Protein AF-0000000074539974 (afdb_homodimer)

Foldseek 3Di:
DPDDDPLNLLLQLLVVCVVVVQKDALVVSVVRSPDDPVVSVVSVVVCCVVQQWDWDADPVRGIIIGGDPNVVVSNVVVVVVVVVVVVVVD/DPDDDPLNLLLQLLVVCVVVVQKDALPVSVVRSPDDPVVSVVSVVVCCVVQQWDWDADPVRGIIIGGDPNVVVSNVVVVVVVVVVVVVVD

Solvent-accessible surface area (backbone atoms only — not comparable to full-atom values): 10024 Å² total; per-residue (Å²): 129,80,77,80,48,73,67,53,52,51,46,50,47,53,47,52,28,52,75,48,76,40,44,37,45,63,67,64,50,48,65,73,58,74,51,54,71,69,58,42,50,52,50,52,53,48,34,40,74,60,46,31,31,41,79,45,68,49,97,88,63,50,56,29,39,22,62,33,73,56,30,49,51,47,50,54,49,51,52,52,50,53,53,53,42,45,74,60,74,93,130,80,77,79,47,74,68,53,52,50,46,51,48,53,47,52,28,52,73,46,77,40,45,36,44,62,66,64,51,47,65,72,58,75,50,54,72,69,58,42,50,52,50,51,53,48,34,39,73,59,46,30,32,41,82,44,68,49,95,88,65,50,56,30,37,24,65,34,72,57,29,49,52,48,51,54,50,52,53,51,51,53,52,54,44,44,72,60,74,93

Organism: Archaeoglobus fulgidus (strain ATCC 49558 / DSM 4304 / JCM 9628 / NBRC 100126 / VC-16) (NCBI:txid224325)

Sequence (180 aa):
MTRRDRLEIIYDILSIIRKHGNSILPTPLLRFSNLSTQNFNRYMDELVKKGLVREIQDESGRRYYSLTDKGFRFLEKYQKIREFIEEFGLMTRRDRLEIIYDILSIIRKHGNSILPTPLLRFSNLSTQNFNRYMDELVKKGLVREIQDESGRRYYSLTDKGFRFLEKYQKIREFIEEFGL

pLDDT: mean 94.81, std 9.34, range [38.12, 98.81]

InterPro domains:
  IPR036388 Winged helix-like DNA-binding domain superfamily [G3DSA:1.10.10.10] (1-89)
  IPR036390 Winged helix DNA-binding domain superfamily [SSF46785] (4-88)
  IPR038723 ArnR1-like, winged helix-turn-helix domain [PF14947] (3-84)

Structure (mmCIF, N/CA/C/O backbone):
data_AF-0000000074539974-model_v1
#
loop_
_entity.id
_entity.type
_entity.pdbx_description
1 polymer 'ArnR1-like winged helix-turn-helix domain-containing protein'
#
loop_
_atom_site.group_PDB
_atom_site.id
_atom_site.type_symbol
_atom_site.label_atom_id
_atom_site.label_alt_id
_atom_site.label_comp_id
_atom_site.label_asym_id
_atom_site.label_entity_id
_atom_site.label_seq_id
_atom_site.pdbx_PDB_ins_code
_atom_site.Cartn_x
_atom_site.Cartn_y
_atom_site.Cartn_z
_atom_site.occupancy
_atom_site.B_iso_or_equiv
_atom_site.auth_seq_id
_atom_site.auth_comp_id
_atom_site.auth_asym_id
_atom_site.auth_atom_id
_atom_site.pdbx_PDB_model_num
ATOM 1 N N . MET A 1 1 ? -12.094 0.454 -7.676 1 38.53 1 MET A N 1
ATOM 2 C CA . MET A 1 1 ? -11.914 1.567 -6.746 1 38.53 1 MET A CA 1
ATOM 3 C C . MET A 1 1 ? -11.133 1.127 -5.512 1 38.53 1 MET A C 1
ATOM 5 O O . MET A 1 1 ? -11.656 0.39 -4.672 1 38.53 1 MET A O 1
ATOM 9 N N . THR A 1 2 ? -9.906 0.907 -5.738 1 51.66 2 THR A N 1
ATOM 10 C CA . THR A 1 2 ? -9.125 0.276 -4.684 1 51.66 2 THR A CA 1
ATOM 11 C C . THR A 1 2 ? -9.188 1.098 -3.398 1 51.66 2 THR A C 1
ATOM 13 O O . THR A 1 2 ? -9.117 2.328 -3.439 1 51.66 2 THR A O 1
ATOM 16 N N . ARG A 1 3 ? -9.719 0.576 -2.387 1 60.28 3 ARG A N 1
ATOM 17 C CA . ARG A 1 3 ? -9.844 1.181 -1.065 1 60.28 3 ARG A CA 1
ATOM 18 C C . ARG A 1 3 ? -8.555 1.892 -0.663 1 60.28 3 ARG A C 1
ATOM 20 O O . ARG A 1 3 ? -7.465 1.351 -0.835 1 60.28 3 ARG A O 1
ATOM 27 N N . ARG A 1 4 ? -8.711 3.217 -0.278 1 66.62 4 ARG A N 1
ATOM 28 C CA . ARG A 1 4 ? -7.559 3.977 0.199 1 66.62 4 ARG A CA 1
ATOM 29 C C . ARG A 1 4 ? -7.02 3.398 1.504 1 66.62 4 ARG A C 1
ATOM 31 O O . ARG A 1 4 ? -7.723 3.381 2.516 1 66.62 4 ARG A O 1
ATOM 38 N N . ASP A 1 5 ? -5.816 2.969 1.362 1 87.31 5 ASP A N 1
ATOM 39 C CA . ASP A 1 5 ? -5.191 2.461 2.58 1 87.31 5 ASP A CA 1
ATOM 40 C C . ASP A 1 5 ? -4.562 3.596 3.389 1 87.31 5 ASP A C 1
ATOM 42 O O . ASP A 1 5 ? -4.621 4.758 2.984 1 87.31 5 ASP A O 1
ATOM 46 N N . ARG A 1 6 ? -4.277 3.398 4.586 1 92.25 6 ARG A N 1
ATOM 47 C CA . ARG A 1 6 ? -3.695 4.348 5.531 1 92.25 6 ARG A CA 1
ATOM 48 C C . ARG A 1 6 ? -2.562 5.137 4.891 1 92.25 6 ARG A C 1
ATOM 50 O O . ARG A 1 6 ? -2.482 6.359 5.047 1 92.25 6 ARG A O 1
ATOM 57 N N . LEU A 1 7 ? -1.729 4.516 4.051 1 94.75 7 LEU A N 1
ATOM 58 C CA . LEU A 1 7 ? -0.578 5.172 3.441 1 94.75 7 LEU A CA 1
ATOM 59 C C . LEU A 1 7 ? -1.021 6.172 2.377 1 94.75 7 LEU A C 1
ATOM 61 O O . LEU A 1 7 ? -0.394 7.219 2.201 1 94.75 7 LEU A O 1
ATOM 65 N N . GLU A 1 8 ? -2.094 5.855 1.67 1 95.06 8 GLU A N 1
ATOM 66 C CA . GLU A 1 8 ? -2.643 6.77 0.669 1 95.06 8 GLU A CA 1
ATOM 67 C C . GLU A 1 8 ? -3.217 8.023 1.321 1 95.06 8 GLU A C 1
ATOM 69 O O . GLU A 1 8 ? -3.043 9.133 0.81 1 95.06 8 GLU A O 1
ATOM 74 N N . ILE A 1 9 ? -3.846 7.812 2.408 1 96.75 9 ILE A N 1
ATOM 75 C CA . ILE A 1 9 ? -4.418 8.938 3.139 1 96.75 9 ILE A 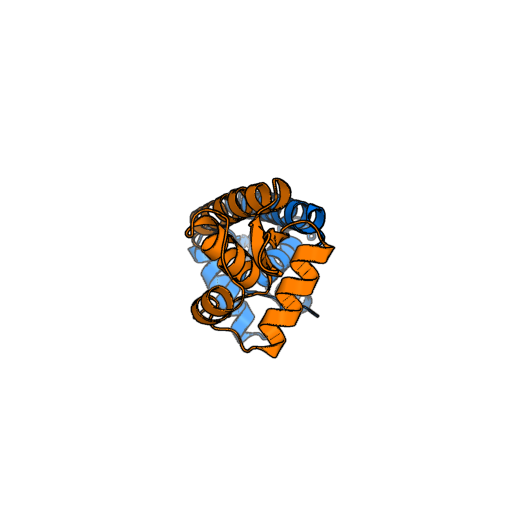CA 1
ATOM 76 C C . ILE A 1 9 ? -3.305 9.867 3.617 1 96.75 9 ILE A C 1
ATOM 78 O O . ILE A 1 9 ? -3.395 11.086 3.463 1 96.75 9 ILE A O 1
ATOM 82 N N . ILE A 1 10 ? -2.303 9.281 4.145 1 97.69 10 ILE A N 1
ATOM 83 C CA . ILE A 1 10 ? -1.157 10.039 4.629 1 97.69 10 ILE A CA 1
ATOM 84 C C . ILE A 1 10 ? -0.524 10.812 3.475 1 97.69 10 ILE A C 1
ATOM 86 O O . ILE A 1 10 ? -0.255 12.008 3.594 1 97.69 10 ILE A O 1
ATOM 90 N N . TYR A 1 11 ? -0.366 10.094 2.404 1 98 11 TYR A N 1
ATOM 91 C CA . TYR A 1 11 ? 0.194 10.734 1.222 1 98 11 TYR A CA 1
ATOM 92 C C . TYR A 1 11 ? -0.65 11.93 0.8 1 98 11 TYR A C 1
ATOM 94 O O . TYR A 1 11 ? -0.113 12.992 0.467 1 98 11 TYR A O 1
ATOM 102 N N . ASP A 1 12 ? -1.942 11.781 0.818 1 98.12 12 ASP A N 1
ATOM 103 C CA . ASP A 1 12 ? -2.854 12.852 0.411 1 98.12 12 ASP A CA 1
ATOM 104 C C . ASP A 1 12 ? -2.719 14.062 1.325 1 98.12 12 ASP A C 1
ATOM 106 O O . ASP A 1 12 ? -2.637 15.203 0.85 1 98.12 12 ASP A O 1
ATOM 110 N N . ILE A 1 13 ? -2.686 13.797 2.586 1 98.69 13 ILE A N 1
ATOM 111 C CA . ILE A 1 13 ? -2.562 14.883 3.557 1 98.69 13 ILE A CA 1
ATOM 112 C C . ILE A 1 13 ? -1.258 15.641 3.322 1 98.69 13 ILE A C 1
ATOM 114 O O . ILE A 1 13 ? -1.255 16.875 3.221 1 98.69 13 ILE A O 1
ATOM 118 N N . LEU A 1 14 ? -0.199 14.914 3.205 1 98.75 14 LEU A N 1
ATOM 119 C CA . LEU A 1 14 ? 1.11 15.539 3.031 1 98.75 14 LEU A CA 1
ATOM 120 C C . LEU A 1 14 ? 1.185 16.297 1.708 1 98.75 14 LEU A C 1
ATOM 122 O O . LEU A 1 14 ? 1.812 17.344 1.626 1 98.75 14 LEU A O 1
ATOM 126 N N . SER A 1 15 ? 0.578 15.734 0.741 1 98.81 15 SER A N 1
ATOM 127 C CA . SER A 1 15 ? 0.568 16.375 -0.57 1 98.81 15 SER A CA 1
ATOM 128 C C . SER A 1 15 ? -0.175 17.703 -0.528 1 98.81 15 SER A C 1
ATOM 130 O O . SER A 1 15 ? 0.223 18.672 -1.19 1 98.81 15 SER A O 1
ATOM 132 N N . ILE A 1 16 ? -1.275 17.719 0.156 1 98.81 16 ILE A N 1
ATOM 133 C CA . ILE A 1 16 ? -2.043 18.953 0.302 1 98.81 16 ILE A CA 1
ATOM 134 C C . ILE A 1 16 ? -1.177 20.031 0.963 1 98.81 16 ILE A C 1
ATOM 136 O O . ILE A 1 16 ? -1.128 21.172 0.5 1 98.81 16 ILE A O 1
ATOM 140 N N . ILE A 1 17 ? -0.454 19.672 2.018 1 98.81 17 ILE A N 1
ATOM 141 C CA . ILE A 1 17 ? 0.419 20.609 2.707 1 98.81 17 ILE A CA 1
ATOM 142 C C . ILE A 1 17 ? 1.465 21.156 1.734 1 98.81 17 ILE A C 1
ATOM 144 O O . ILE A 1 17 ? 1.646 22.375 1.62 1 98.81 17 ILE A O 1
ATOM 148 N N . ARG A 1 18 ? 2.088 20.234 1.065 1 98.69 18 ARG A N 1
ATOM 149 C CA . ARG A 1 18 ? 3.129 20.609 0.117 1 98.69 18 ARG A CA 1
ATOM 150 C C . ARG A 1 18 ? 2.584 21.578 -0.931 1 98.69 18 ARG A C 1
ATOM 152 O O . ARG A 1 18 ? 3.215 22.594 -1.231 1 98.69 18 ARG A O 1
ATOM 159 N N . LYS A 1 19 ? 1.426 21.297 -1.457 1 98.25 19 LYS A N 1
ATOM 160 C CA . LYS A 1 19 ? 0.846 22.047 -2.564 1 98.25 19 LYS A CA 1
ATOM 161 C C . LYS A 1 19 ? 0.424 23.438 -2.117 1 98.25 19 LYS A C 1
ATOM 163 O O . LYS A 1 19 ? 0.194 24.328 -2.949 1 98.25 19 LYS A O 1
ATOM 168 N N . HIS A 1 20 ? 0.25 23.594 -0.854 1 97.88 20 HIS A N 1
ATOM 169 C CA . HIS A 1 20 ? -0.172 24.891 -0.328 1 97.88 20 HIS A CA 1
ATOM 170 C C . HIS A 1 20 ? 0.994 25.625 0.321 1 97.88 20 HIS A C 1
ATOM 172 O O . HIS A 1 20 ? 0.854 26.188 1.416 1 97.88 20 HIS A O 1
ATOM 178 N N . GLY A 1 21 ? 2.166 25.547 -0.316 1 96.62 21 GLY A N 1
ATOM 179 C CA . GLY A 1 21 ? 3.336 26.312 0.103 1 96.62 21 GLY A CA 1
ATOM 180 C C . GLY A 1 21 ? 3.992 25.75 1.352 1 96.62 21 GLY A C 1
ATOM 181 O O . GLY A 1 21 ? 4.598 26.484 2.127 1 96.62 21 GLY A O 1
ATOM 182 N N . ASN A 1 22 ? 3.754 24.469 1.615 1 97.81 22 ASN A N 1
ATOM 183 C CA . ASN A 1 22 ? 4.297 23.766 2.771 1 97.81 22 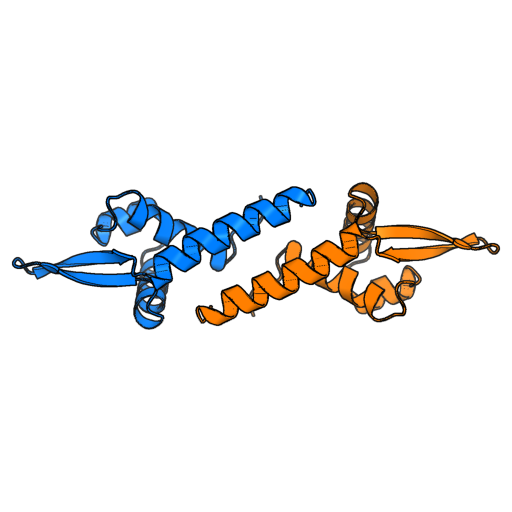ASN A CA 1
ATOM 184 C C . ASN A 1 22 ? 3.902 24.453 4.078 1 97.81 22 ASN A C 1
ATOM 186 O O . ASN A 1 22 ? 4.699 24.516 5.016 1 97.81 22 ASN A O 1
ATOM 190 N N . SER A 1 23 ? 2.812 25.016 4.102 1 97.31 23 SER A N 1
ATOM 191 C CA . SER A 1 23 ? 2.25 25.656 5.281 1 97.31 23 SER A CA 1
ATOM 192 C C . SER A 1 23 ? 0.75 25.891 5.125 1 97.31 23 SER A C 1
ATOM 194 O O . SER A 1 23 ? 0.321 26.672 4.273 1 97.31 23 SER A O 1
ATOM 196 N N . ILE A 1 24 ? -0.011 25.297 6.004 1 98.19 24 ILE A N 1
ATOM 197 C CA . ILE A 1 24 ? -1.457 25.375 5.824 1 98.19 24 ILE A CA 1
ATOM 198 C C . ILE A 1 24 ? -2.148 25.344 7.184 1 98.19 24 ILE A C 1
ATOM 200 O O . ILE A 1 24 ? -1.696 24.656 8.102 1 98.19 24 ILE A O 1
ATOM 204 N N . LEU A 1 25 ? -3.27 26.094 7.297 1 97.69 25 LEU A N 1
ATOM 205 C CA . LEU A 1 25 ? -4.082 26.109 8.508 1 97.69 25 LEU A CA 1
ATOM 206 C C . LEU A 1 25 ? -4.883 24.828 8.656 1 97.69 25 LEU A C 1
ATOM 208 O O . LEU A 1 25 ? -5.234 24.188 7.66 1 97.69 25 LEU A O 1
ATOM 212 N N . PRO A 1 26 ? -5.184 24.422 9.914 1 98 26 PRO A N 1
ATOM 213 C CA . PRO A 1 26 ? -5.934 23.188 10.156 1 98 26 PRO A CA 1
ATOM 214 C C . PRO A 1 26 ? -7.277 23.156 9.438 1 98 26 PRO A C 1
ATOM 216 O O . PRO A 1 26 ? -7.664 22.125 8.875 1 98 26 PRO A O 1
ATOM 219 N N . THR A 1 27 ? -7.953 24.266 9.375 1 97.5 27 THR A N 1
ATOM 220 C CA . THR A 1 27 ? -9.312 24.297 8.852 1 97.5 27 THR A CA 1
ATOM 221 C C . THR A 1 27 ? -9.328 23.984 7.355 1 97.5 27 THR A C 1
ATOM 223 O O . THR A 1 27 ? -10.008 23.062 6.91 1 97.5 27 THR A O 1
ATOM 226 N N . PRO A 1 28 ? -8.609 24.703 6.523 1 98 28 PRO A N 1
ATOM 227 C CA . PRO A 1 28 ? -8.57 24.344 5.102 1 98 28 PRO A CA 1
ATOM 228 C C . PRO A 1 28 ? -7.988 22.953 4.855 1 98 28 PRO A C 1
ATOM 230 O O . PRO A 1 28 ? -8.406 22.266 3.924 1 98 28 PRO A O 1
ATOM 233 N N . LEU A 1 29 ? -6.98 22.5 5.594 1 98.62 29 LEU A N 1
ATOM 234 C CA . LEU A 1 29 ? -6.422 21.156 5.441 1 98.62 29 LEU A CA 1
ATOM 235 C C . LEU A 1 29 ? -7.488 20.094 5.676 1 98.62 29 LEU A C 1
ATOM 237 O O . LEU A 1 29 ? -7.578 19.125 4.922 1 98.62 29 LEU A O 1
ATOM 241 N N . LEU A 1 30 ? -8.242 20.281 6.762 1 98.38 30 LEU A N 1
ATOM 242 C CA . LEU A 1 30 ? -9.359 19.391 7.039 1 98.38 30 LEU A CA 1
ATOM 243 C C . LEU A 1 30 ? -10.328 19.344 5.867 1 98.38 30 LEU A C 1
ATOM 245 O O . LEU A 1 30 ? -10.727 18.266 5.418 1 98.38 30 LEU A O 1
ATOM 249 N N . ARG A 1 31 ? -10.648 20.484 5.289 1 97.94 31 ARG A N 1
ATOM 250 C CA . ARG A 1 31 ? -11.586 20.594 4.176 1 97.94 31 ARG A CA 1
ATOM 251 C C . ARG A 1 31 ? -11.07 19.844 2.951 1 97.94 31 ARG A C 1
ATOM 253 O O . ARG A 1 31 ? -11.812 19.094 2.322 1 97.94 31 ARG A O 1
ATOM 260 N N . PHE A 1 32 ? -9.836 19.922 2.648 1 98 32 PHE A N 1
ATOM 261 C CA . PHE A 1 32 ? -9.234 19.328 1.463 1 98 32 PHE A CA 1
ATOM 262 C C . PHE A 1 32 ? -9.008 17.828 1.668 1 98 32 PHE A C 1
ATOM 264 O O . PHE A 1 32 ? -8.945 17.062 0.702 1 98 32 PHE A O 1
ATOM 271 N N . SER A 1 33 ? -8.805 17.328 2.912 1 97.62 33 SER A N 1
ATOM 272 C CA . SER A 1 33 ? -8.422 15.945 3.209 1 97.62 33 SER A CA 1
ATOM 273 C C . SER A 1 33 ? -9.586 14.992 2.98 1 97.62 33 SER A C 1
ATOM 275 O O . SER A 1 33 ? -9.383 13.781 2.85 1 97.62 33 SER A O 1
ATOM 277 N N . ASN A 1 34 ? -10.781 15.484 2.979 1 96.62 34 ASN A N 1
ATOM 278 C CA . ASN A 1 34 ? -11.992 14.688 2.816 1 96.62 34 ASN A CA 1
ATOM 279 C C . ASN A 1 34 ? -12.125 13.641 3.922 1 96.62 34 ASN A C 1
ATOM 281 O O . ASN A 1 34 ? -12.508 12.5 3.66 1 96.62 34 ASN A O 1
ATOM 285 N N . LEU A 1 35 ? -11.688 13.938 5.059 1 97.38 35 LEU A N 1
ATOM 286 C CA . LEU A 1 35 ? -11.805 13.109 6.254 1 97.38 35 LEU A CA 1
ATOM 287 C C . LEU A 1 35 ? -12.805 13.719 7.234 1 97.38 35 LEU A C 1
ATOM 289 O O . LEU A 1 35 ? -13.086 14.922 7.18 1 97.38 35 LEU A O 1
ATOM 293 N N . SER A 1 36 ? -13.305 12.875 8.055 1 97.75 36 SER A N 1
ATOM 294 C CA . SER A 1 36 ? -14.023 13.422 9.203 1 97.75 36 SER A CA 1
ATOM 295 C C . SER A 1 36 ? -13.078 14.164 10.148 1 97.75 36 SER A C 1
ATOM 297 O O . SER A 1 36 ? -11.875 13.883 10.18 1 97.75 36 SER A O 1
ATOM 299 N N . THR A 1 37 ? -13.648 15.07 10.945 1 98 37 THR A N 1
ATOM 300 C CA . THR A 1 37 ? -12.875 15.828 11.914 1 98 37 THR A CA 1
ATOM 301 C C . THR A 1 37 ? -12.125 14.898 12.859 1 98 37 THR A C 1
ATOM 303 O O . THR A 1 37 ? -10.945 15.109 13.148 1 98 37 THR A O 1
ATOM 306 N N . GLN A 1 38 ? -12.742 13.875 13.297 1 98.19 38 GLN A N 1
ATOM 307 C CA . GLN A 1 38 ? -12.141 12.938 14.234 1 98.19 38 GLN A CA 1
ATOM 308 C C . GLN A 1 38 ? -10.938 12.227 13.617 1 98.19 38 GLN A C 1
ATOM 310 O O . GLN A 1 38 ? -9.867 12.164 14.219 1 98.19 38 GLN A O 1
ATOM 315 N N . ASN A 1 39 ? -11.148 11.672 12.398 1 97.69 39 ASN A N 1
ATOM 316 C CA . ASN A 1 39 ? -10.062 10.984 11.695 1 97.69 39 ASN A CA 1
ATOM 317 C C . ASN A 1 39 ? -8.922 11.938 11.375 1 97.69 39 ASN A C 1
ATOM 319 O O . ASN A 1 39 ? -7.75 11.578 11.508 1 97.69 39 ASN A O 1
ATOM 323 N N . PHE A 1 40 ? -9.305 13.109 10.992 1 98.44 40 PHE A N 1
ATOM 324 C CA . PHE A 1 40 ? -8.312 14.133 10.688 1 98.44 40 PHE A CA 1
ATOM 325 C C . PHE A 1 40 ? -7.43 14.398 11.898 1 98.44 40 PHE A C 1
ATOM 327 O O . PHE A 1 40 ? -6.203 14.383 11.797 1 98.44 40 PHE A O 1
ATOM 334 N N . ASN A 1 41 ? -8.016 14.586 12.969 1 98.31 41 ASN A N 1
ATOM 335 C CA . ASN A 1 41 ? -7.254 14.891 14.172 1 98.31 41 ASN A CA 1
ATOM 336 C C . ASN A 1 41 ? -6.332 13.734 14.555 1 98.31 41 ASN A C 1
ATOM 338 O O . ASN A 1 41 ? -5.188 13.953 14.953 1 98.31 41 ASN A O 1
ATOM 342 N N . ARG A 1 42 ? -6.84 12.602 14.414 1 98.12 42 ARG A N 1
ATOM 343 C CA . ARG A 1 42 ? -6.035 11.43 14.734 1 98.12 42 ARG A CA 1
ATOM 344 C C . ARG A 1 42 ? -4.824 11.328 13.805 1 98.12 42 ARG A C 1
ATOM 346 O O . ARG A 1 42 ? -3.707 11.078 14.266 1 98.12 42 ARG A O 1
ATOM 353 N N . TYR A 1 43 ? -5.059 11.508 12.5 1 98.19 43 TYR A N 1
ATOM 354 C CA . TYR A 1 43 ? -3.957 11.469 11.547 1 98.19 43 TYR A CA 1
ATOM 355 C C . TYR A 1 43 ? -2.949 12.578 11.828 1 98.19 43 TYR A C 1
ATOM 357 O O . TYR A 1 43 ? -1.739 12.336 11.828 1 98.19 43 TYR A O 1
ATOM 365 N N . MET A 1 44 ? -3.457 13.773 12.039 1 98.44 44 MET A N 1
ATOM 366 C CA . MET A 1 44 ? -2.557 14.898 12.273 1 98.44 44 MET A CA 1
ATOM 367 C C . MET A 1 44 ? -1.727 14.672 13.539 1 98.44 44 MET A C 1
ATOM 369 O O . MET A 1 44 ? -0.518 14.906 13.539 1 98.44 44 MET A O 1
ATOM 373 N N . ASP A 1 45 ? -2.4 14.18 14.617 1 98.12 45 ASP A N 1
ATOM 374 C CA . ASP A 1 45 ? -1.679 13.883 15.852 1 98.12 45 ASP A CA 1
ATOM 375 C C . ASP A 1 45 ? -0.566 12.867 15.602 1 98.12 45 ASP A C 1
ATOM 377 O O . ASP A 1 45 ? 0.56 13.039 16.078 1 98.12 45 ASP A O 1
ATOM 381 N N . GLU A 1 46 ? -0.828 11.867 14.852 1 98.06 46 GLU A N 1
ATOM 382 C CA . GLU A 1 46 ? 0.137 10.812 14.547 1 98.06 46 GLU A CA 1
ATOM 383 C C . GLU A 1 46 ? 1.277 11.344 13.68 1 98.06 46 GLU A C 1
ATOM 385 O O . GLU A 1 46 ? 2.443 11.023 13.922 1 98.06 46 GLU A O 1
ATOM 390 N N . LEU A 1 47 ? 0.979 12.117 12.648 1 98.5 47 LEU A N 1
ATOM 391 C CA . LEU A 1 47 ? 1.969 12.633 11.711 1 98.5 47 LEU A CA 1
ATOM 392 C C . LEU A 1 47 ? 2.93 13.594 12.406 1 98.5 47 LEU A C 1
ATOM 394 O O . LEU A 1 47 ? 4.12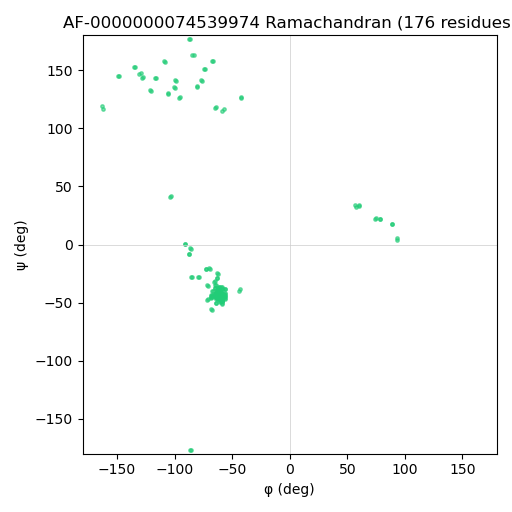1 13.617 12.094 1 98.5 47 LEU A O 1
ATOM 398 N N . VAL A 1 48 ? 2.383 14.328 13.344 1 98.5 48 VAL A N 1
ATOM 399 C CA . VAL A 1 48 ? 3.223 15.211 14.141 1 98.5 48 VAL A CA 1
ATOM 400 C C . VAL A 1 48 ? 4.098 14.391 15.086 1 98.5 48 VAL A C 1
ATOM 402 O O . VAL A 1 48 ? 5.312 14.602 15.156 1 98.5 48 VAL A O 1
ATOM 405 N N . LYS A 1 49 ? 3.469 13.453 15.75 1 98.06 49 LYS A N 1
ATOM 406 C CA . LYS A 1 49 ? 4.191 12.602 16.688 1 98.06 49 LYS A CA 1
ATOM 407 C C . LYS A 1 49 ? 5.312 11.836 16 1 98.06 49 LYS A C 1
ATOM 409 O O . LYS A 1 49 ? 6.398 11.664 16.562 1 98.06 49 LYS A O 1
ATOM 414 N N . LYS A 1 50 ? 5.09 11.422 14.781 1 97.5 50 LYS A N 1
ATOM 415 C CA . LYS A 1 50 ? 6.055 10.617 14.039 1 97.5 50 LYS A CA 1
ATOM 416 C C . LYS A 1 50 ? 7.055 11.508 13.297 1 97.5 50 LYS A C 1
ATOM 418 O O . LYS A 1 50 ? 7.973 11 12.648 1 97.5 50 LYS A O 1
ATOM 423 N N . GLY A 1 51 ? 6.879 12.758 13.25 1 98.06 51 GLY A N 1
ATOM 424 C CA . GLY A 1 51 ? 7.855 13.711 12.742 1 98.06 51 GLY A CA 1
ATOM 425 C C . GLY A 1 51 ? 7.734 13.953 11.25 1 98.06 51 GLY A C 1
ATOM 426 O O . GLY A 1 51 ? 8.68 14.43 10.617 1 98.06 51 GLY A O 1
ATOM 427 N N . LEU A 1 52 ? 6.602 13.602 10.641 1 98.56 52 LEU A N 1
ATOM 428 C CA . LEU A 1 52 ? 6.391 13.859 9.219 1 98.56 52 LEU A CA 1
ATOM 429 C C . LEU A 1 52 ? 5.848 15.273 9 1 98.56 52 LEU A C 1
ATOM 431 O O . LEU A 1 52 ? 6.066 15.867 7.945 1 98.56 52 LEU A O 1
ATOM 435 N N . VAL A 1 53 ? 5.137 15.781 10.031 1 98.81 53 VAL A N 1
ATOM 436 C CA . VAL A 1 53 ? 4.539 17.109 10.023 1 98.81 53 VAL A CA 1
ATOM 437 C C . VAL A 1 53 ? 4.949 17.875 11.281 1 98.81 53 VAL A C 1
ATOM 439 O O . VAL A 1 53 ? 5.141 17.281 12.336 1 98.81 53 VAL A O 1
ATOM 442 N N . ARG A 1 54 ? 5.145 19.109 11.125 1 98.44 54 ARG A N 1
ATOM 443 C CA . ARG A 1 54 ? 5.367 19.953 12.289 1 98.44 54 ARG A CA 1
ATOM 444 C C . ARG A 1 54 ? 4.254 20.984 12.438 1 98.44 54 ARG A C 1
ATOM 446 O O . ARG A 1 54 ? 3.729 21.484 11.438 1 98.44 54 ARG A O 1
ATOM 453 N N . GLU A 1 55 ? 3.934 21.219 13.648 1 97.38 55 GLU A N 1
ATOM 454 C CA . GLU A 1 55 ? 3.006 22.297 13.977 1 97.38 55 GLU A CA 1
ATOM 455 C C . GLU A 1 55 ? 3.752 23.562 14.344 1 97.38 55 GLU A C 1
ATOM 457 O O . GLU A 1 55 ? 4.641 23.547 15.195 1 97.38 55 GLU A O 1
ATOM 462 N N . ILE A 1 56 ? 3.398 24.609 13.672 1 95.75 56 ILE A N 1
ATOM 463 C CA . ILE A 1 56 ? 4.035 25.891 13.914 1 95.75 56 ILE A CA 1
ATOM 464 C C . ILE A 1 56 ? 2.979 26.922 14.32 1 95.75 56 ILE A C 1
ATOM 466 O O . ILE A 1 56 ? 1.896 26.969 13.734 1 95.75 56 ILE A O 1
ATOM 470 N N . GLN A 1 57 ? 3.262 27.641 15.359 1 94.38 57 GLN A N 1
ATOM 471 C CA . GLN A 1 57 ? 2.371 28.719 15.805 1 94.38 57 GLN A CA 1
ATOM 472 C C . GLN A 1 57 ? 2.941 30.094 15.461 1 94.38 57 GLN A C 1
ATOM 474 O O . GLN A 1 57 ? 4.125 30.344 15.688 1 94.38 57 GLN A O 1
ATOM 479 N N . ASP A 1 58 ? 2.145 30.938 14.836 1 89.5 58 ASP A N 1
ATOM 480 C CA . ASP A 1 58 ? 2.631 32.281 14.531 1 89.5 58 ASP A CA 1
ATOM 481 C C . ASP A 1 58 ? 2.414 33.219 15.703 1 89.5 58 ASP A C 1
ATOM 483 O O . ASP A 1 58 ? 2.023 32.812 16.797 1 89.5 58 ASP A O 1
ATOM 487 N N . GLU A 1 59 ? 2.791 34.5 15.453 1 92.69 59 GLU A N 1
ATOM 488 C CA . GLU A 1 59 ? 2.777 35.5 16.5 1 92.69 59 GLU A CA 1
ATOM 489 C C . GLU A 1 59 ? 1.363 35.75 17.031 1 92.69 59 GLU A C 1
ATOM 491 O O . GLU A 1 59 ? 1.178 36.156 18.172 1 92.69 59 GLU A O 1
ATOM 496 N N . SER A 1 60 ? 0.356 35.562 16.234 1 93.25 60 SER A N 1
ATOM 497 C CA . SER A 1 60 ? -1.038 35.781 16.594 1 93.25 60 SER A CA 1
ATOM 498 C C . SER A 1 60 ? -1.65 34.562 17.25 1 93.25 60 SER A C 1
ATOM 500 O O . SER A 1 60 ? -2.807 34.594 17.688 1 93.25 60 SER A O 1
ATOM 502 N N . GLY A 1 61 ? -0.881 33.5 17.344 1 92.25 61 GLY A N 1
ATOM 503 C CA . GLY A 1 61 ? -1.368 32.312 17.984 1 92.25 61 GLY A CA 1
ATOM 504 C C . GLY A 1 61 ? -1.996 31.312 17.016 1 92.25 61 GLY A C 1
ATOM 505 O O . GLY A 1 61 ? -2.484 30.266 17.406 1 92.25 61 GLY A O 1
ATOM 506 N N . ARG A 1 62 ? -1.886 31.703 15.758 1 93 62 ARG A N 1
ATOM 507 C CA . ARG A 1 62 ? -2.451 30.812 14.742 1 93 62 ARG A CA 1
ATOM 508 C C . ARG A 1 62 ? -1.502 29.672 14.43 1 93 62 ARG A C 1
ATOM 510 O O . ARG A 1 62 ? -0.309 29.891 14.203 1 93 62 ARG A O 1
ATOM 517 N N . ARG A 1 63 ? -2.146 28.547 14.352 1 95.75 63 ARG A N 1
ATOM 518 C CA . ARG A 1 63 ? -1.343 27.344 14.148 1 95.75 63 ARG A CA 1
ATOM 519 C C . ARG A 1 63 ? -1.342 26.922 12.68 1 95.75 63 ARG A C 1
ATOM 521 O O . ARG A 1 63 ? -2.363 27.031 12 1 95.75 63 ARG A O 1
ATOM 528 N N . TYR A 1 64 ? -0.204 26.453 12.203 1 97.69 64 TYR A N 1
ATOM 529 C CA . TYR A 1 64 ? -0.018 25.953 10.852 1 97.69 64 TYR A CA 1
ATOM 530 C C . TYR A 1 64 ? 0.669 24.594 10.867 1 97.69 64 TYR A C 1
ATOM 532 O O . TYR A 1 64 ? 1.452 24.297 11.773 1 97.69 64 TYR A O 1
ATOM 540 N N . TYR A 1 65 ? 0.306 23.781 9.906 1 98.62 65 TYR A N 1
ATOM 541 C CA . TYR A 1 65 ? 1.023 22.531 9.664 1 98.62 65 TYR A CA 1
ATOM 542 C C . TYR A 1 65 ? 1.998 22.672 8.5 1 98.62 65 TYR A C 1
ATOM 544 O O . TYR A 1 65 ? 1.669 23.281 7.477 1 98.62 65 TYR A O 1
ATOM 552 N N . SER A 1 66 ? 3.188 22.172 8.719 1 98.69 66 SER A N 1
ATOM 553 C CA . SER A 1 66 ? 4.211 22.172 7.68 1 98.69 66 SER A CA 1
ATOM 554 C C . SER A 1 66 ? 4.906 20.812 7.586 1 98.69 66 SER A C 1
ATOM 556 O O . SER A 1 66 ? 4.98 20.078 8.57 1 98.69 66 SER A O 1
ATOM 558 N N . LEU A 1 67 ? 5.398 20.531 6.398 1 98.62 67 LEU A N 1
ATOM 559 C CA . LEU A 1 67 ? 6.16 19.297 6.238 1 98.62 67 LEU A CA 1
ATOM 560 C C . LEU A 1 67 ? 7.562 19.438 6.82 1 98.62 67 LEU A C 1
ATOM 562 O O . LEU A 1 67 ? 8.18 20.5 6.703 1 98.62 67 LEU A O 1
ATOM 566 N N . THR A 1 68 ? 8 18.375 7.445 1 98.44 68 THR A N 1
ATOM 567 C CA . THR A 1 68 ? 9.414 18.25 7.77 1 98.44 68 THR A CA 1
ATOM 568 C C . THR A 1 68 ? 10.18 17.609 6.613 1 98.44 68 THR A C 1
ATOM 570 O O . THR A 1 68 ? 9.586 17.25 5.594 1 98.44 68 THR A O 1
ATOM 573 N N . ASP A 1 69 ? 11.539 17.5 6.762 1 98.12 69 ASP A N 1
ATOM 574 C CA . ASP A 1 69 ? 12.344 16.766 5.781 1 98.12 69 ASP A CA 1
ATOM 575 C C . ASP A 1 69 ? 11.875 15.32 5.66 1 98.12 69 ASP A C 1
ATOM 577 O O . ASP A 1 69 ? 11.82 14.766 4.559 1 98.12 69 ASP A O 1
ATOM 581 N N . LYS A 1 70 ? 11.523 14.789 6.793 1 98.06 70 LYS A N 1
ATOM 582 C CA . LYS A 1 70 ? 11.008 13.422 6.816 1 98.06 70 LYS A CA 1
ATOM 583 C C . LYS A 1 70 ? 9.703 13.312 6.031 1 98.06 70 LYS A C 1
ATOM 585 O O . LYS A 1 70 ? 9.492 12.344 5.301 1 98.06 70 LYS A O 1
ATOM 590 N N . GLY A 1 71 ? 8.828 14.281 6.176 1 98.5 71 GLY A N 1
ATOM 591 C CA . GLY A 1 71 ? 7.582 14.328 5.422 1 98.5 71 GLY A CA 1
ATOM 592 C C . GLY A 1 71 ? 7.797 14.391 3.92 1 98.5 71 GLY A C 1
ATOM 593 O O . GLY A 1 71 ? 7.133 13.672 3.164 1 98.5 71 GLY A O 1
ATOM 594 N N . PHE A 1 72 ? 8.805 15.18 3.555 1 98.38 72 PHE A N 1
ATOM 595 C CA . PHE A 1 72 ? 9.125 15.312 2.139 1 98.38 72 PHE A CA 1
ATOM 596 C C . PHE A 1 72 ? 9.68 14 1.59 1 98.38 72 PHE A C 1
ATOM 598 O O . PHE A 1 72 ? 9.32 13.578 0.489 1 98.38 72 PHE A O 1
ATOM 605 N N . ARG A 1 73 ? 10.547 13.438 2.348 1 97.75 73 ARG A N 1
ATOM 606 C CA . ARG A 1 73 ? 11.133 12.172 1.927 1 97.75 73 ARG A CA 1
ATOM 607 C C . ARG A 1 73 ? 10.055 11.102 1.751 1 97.75 73 ARG A C 1
ATOM 609 O O . ARG A 1 73 ? 10.109 10.312 0.807 1 97.75 73 ARG A O 1
ATOM 616 N N . PHE A 1 74 ? 9.117 11.094 2.654 1 98.12 74 PHE A N 1
ATOM 617 C CA . PHE A 1 74 ? 8.016 10.148 2.535 1 98.12 74 PHE A CA 1
ATOM 618 C C . PHE A 1 74 ? 7.262 10.352 1.226 1 98.12 74 PHE A C 1
ATOM 620 O O . PHE A 1 74 ? 6.992 9.391 0.5 1 98.12 74 PHE A O 1
ATOM 627 N N . LEU A 1 75 ? 6.898 11.586 0.897 1 98.06 75 LEU A N 1
ATOM 628 C CA . LEU A 1 75 ? 6.176 11.891 -0.333 1 98.06 75 LEU A CA 1
ATOM 629 C C . LEU A 1 75 ? 6.941 11.391 -1.552 1 98.06 75 LEU A C 1
ATOM 631 O O . LEU A 1 75 ? 6.359 10.766 -2.443 1 98.06 75 LEU A O 1
ATOM 635 N N . GLU A 1 76 ? 8.18 11.664 -1.548 1 97.12 76 GLU A N 1
ATOM 636 C CA . GLU A 1 76 ? 9.016 11.281 -2.682 1 97.12 76 GLU A CA 1
ATOM 637 C C . GLU A 1 76 ? 9.078 9.758 -2.83 1 97.12 76 GLU A C 1
ATOM 639 O O . GLU A 1 76 ? 8.93 9.234 -3.934 1 97.12 76 GLU A O 1
ATOM 644 N N . LYS A 1 77 ? 9.266 9.117 -1.769 1 95.88 77 LYS A N 1
ATOM 645 C CA . LYS A 1 77 ? 9.375 7.664 -1.788 1 95.88 77 LYS A CA 1
ATOM 646 C C . LYS A 1 77 ? 8.047 7.012 -2.166 1 95.88 77 LYS A C 1
ATOM 648 O O . LYS A 1 77 ? 8.016 6.074 -2.965 1 95.88 77 LYS A O 1
ATOM 653 N N . TYR A 1 78 ? 6.996 7.512 -1.604 1 96.25 78 TYR A N 1
ATOM 654 C CA . TYR A 1 78 ? 5.68 6.961 -1.904 1 96.25 78 TYR A CA 1
ATOM 655 C C . TYR A 1 78 ? 5.344 7.125 -3.381 1 96.25 78 TYR A C 1
ATOM 657 O O . TYR A 1 78 ? 4.777 6.219 -4 1 96.25 78 TYR A O 1
ATOM 665 N N . GLN A 1 79 ? 5.68 8.258 -3.9 1 96.5 79 GLN A N 1
ATOM 666 C CA . GLN A 1 79 ? 5.457 8.5 -5.32 1 96.5 79 GLN A CA 1
ATOM 667 C C . GLN A 1 79 ? 6.227 7.496 -6.176 1 96.5 79 GLN A C 1
ATOM 669 O O . GLN A 1 79 ? 5.691 6.969 -7.156 1 96.5 79 GLN A O 1
ATOM 674 N N . LYS A 1 80 ? 7.457 7.215 -5.852 1 95.44 80 LYS A N 1
ATOM 675 C CA . LYS A 1 80 ? 8.281 6.25 -6.57 1 95.44 80 LYS A CA 1
ATOM 676 C C . LYS A 1 80 ? 7.711 4.84 -6.453 1 95.44 80 LYS A C 1
ATOM 678 O O . LYS A 1 80 ? 7.742 4.07 -7.418 1 95.44 80 LYS A O 1
ATOM 683 N N . ILE A 1 81 ? 7.258 4.508 -5.234 1 93.62 81 ILE A N 1
ATOM 684 C CA . ILE A 1 81 ? 6.637 3.211 -4.988 1 93.62 81 ILE A CA 1
ATOM 685 C C . ILE A 1 81 ? 5.422 3.039 -5.895 1 93.62 81 ILE A C 1
ATOM 687 O O . ILE A 1 81 ? 5.25 1.991 -6.523 1 93.62 81 ILE A O 1
ATOM 691 N N . ARG A 1 82 ? 4.574 4.023 -5.988 1 93.25 82 ARG A N 1
ATOM 692 C CA . ARG A 1 82 ? 3.41 3.973 -6.863 1 93.25 82 ARG A CA 1
ATOM 693 C C . ARG A 1 82 ? 3.822 3.748 -8.312 1 93.25 82 ARG A C 1
ATOM 695 O O . ARG A 1 82 ? 3.189 2.971 -9.031 1 93.25 82 ARG A O 1
ATOM 702 N N . GLU A 1 83 ? 4.816 4.477 -8.75 1 95.56 83 GLU A N 1
ATOM 703 C CA . GLU A 1 83 ? 5.316 4.352 -10.117 1 95.56 83 GLU A CA 1
ATOM 704 C C . GLU A 1 83 ? 5.816 2.938 -10.391 1 95.56 83 GLU A C 1
ATOM 706 O O . GLU A 1 83 ? 5.605 2.398 -11.484 1 95.56 83 GLU A O 1
ATOM 711 N N . PHE A 1 84 ? 6.488 2.418 -9.422 1 91.69 84 PHE A N 1
ATOM 712 C CA . PHE A 1 84 ? 7.031 1.072 -9.547 1 91.69 84 PHE A CA 1
ATOM 713 C C . PHE A 1 84 ? 5.91 0.044 -9.656 1 91.69 84 PHE A C 1
ATOM 715 O O . PHE A 1 84 ? 5.957 -0.848 -10.508 1 91.69 84 PHE A O 1
ATOM 722 N N . ILE A 1 85 ? 4.883 0.142 -8.836 1 93.44 85 ILE A N 1
ATOM 723 C CA . ILE A 1 85 ? 3.75 -0.777 -8.852 1 93.44 85 ILE A CA 1
ATOM 724 C C . ILE A 1 85 ? 3.029 -0.688 -10.195 1 93.44 85 ILE A C 1
ATOM 726 O O . ILE A 1 85 ? 2.65 -1.709 -10.773 1 93.44 85 ILE A O 1
ATOM 730 N N . GLU A 1 86 ? 2.951 0.5 -10.711 1 94.25 86 GLU A N 1
ATOM 731 C CA . GLU A 1 86 ? 2.303 0.723 -12 1 94.25 86 GLU A CA 1
ATOM 732 C C . GLU A 1 86 ? 3.07 0.045 -13.133 1 94.25 86 GLU A C 1
ATOM 734 O O . GLU A 1 86 ? 2.473 -0.429 -14.094 1 94.25 86 GLU A O 1
ATOM 739 N N . GLU A 1 87 ? 4.371 -0.025 -13 1 94.56 87 GLU A N 1
ATOM 740 C CA . GLU A 1 87 ? 5.219 -0.658 -14 1 94.56 87 GLU A CA 1
ATOM 741 C C . GLU A 1 87 ? 4.895 -2.141 -14.148 1 94.56 87 GLU A C 1
ATOM 743 O O . GLU A 1 87 ? 5.164 -2.744 -15.188 1 94.56 87 GLU A O 1
ATOM 748 N N . PHE A 1 88 ? 4.352 -2.727 -13.109 1 93.88 88 PHE A N 1
ATOM 749 C CA . PHE A 1 88 ? 3.996 -4.141 -13.141 1 93.88 88 PHE A CA 1
ATOM 750 C C . PHE A 1 88 ? 2.559 -4.328 -13.609 1 93.88 88 PHE A C 1
ATOM 752 O O . PHE A 1 88 ? 2.076 -5.457 -13.711 1 93.88 88 PHE A O 1
ATOM 759 N N . GLY A 1 89 ? 1.906 -3.283 -13.898 1 92.62 89 GLY A N 1
ATOM 760 C CA . GLY A 1 89 ? 0.526 -3.336 -14.352 1 92.62 89 GLY A CA 1
ATOM 761 C C . GLY A 1 89 ? -0.467 -3.547 -13.227 1 92.62 89 GLY A C 1
ATOM 762 O O . GLY A 1 89 ? -1.535 -4.125 -13.438 1 92.62 89 GLY A O 1
ATOM 763 N N . LEU A 1 90 ? -0.01 -3.209 -12.148 1 89.12 90 LEU A N 1
ATOM 764 C CA . LEU A 1 90 ? -0.839 -3.449 -10.969 1 89.12 90 LEU A CA 1
ATOM 765 C C . LEU A 1 90 ? -1.352 -2.137 -10.391 1 89.12 90 LEU A C 1
ATOM 767 O O . LEU A 1 90 ? -0.714 -1.092 -10.547 1 89.12 90 LEU A O 1
ATOM 771 N N . MET B 1 1 ? -5.258 -4.203 12.68 1 38.12 1 MET B N 1
ATOM 772 C CA . MET B 1 1 ? -5.277 -5.246 11.656 1 38.12 1 MET B CA 1
ATOM 773 C C . MET B 1 1 ? -5.465 -4.641 10.266 1 38.12 1 MET B C 1
ATOM 775 O O . MET B 1 1 ? -6.555 -4.184 9.93 1 38.12 1 MET B O 1
ATOM 779 N N . THR B 1 2 ? -4.465 -3.996 9.852 1 51.53 2 THR B N 1
ATOM 780 C CA . THR B 1 2 ? -4.633 -3.203 8.641 1 51.53 2 THR B CA 1
ATOM 781 C C . THR B 1 2 ? -5.059 -4.086 7.469 1 51.53 2 THR B C 1
ATOM 783 O O . THR B 1 2 ? -4.535 -5.188 7.293 1 51.53 2 THR B O 1
ATOM 786 N N . ARG B 1 3 ? -6.195 -3.898 6.965 1 60.6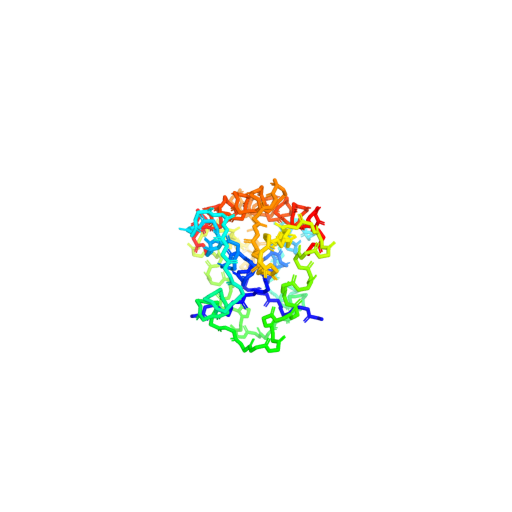9 3 ARG B N 1
ATOM 787 C CA . ARG B 1 3 ? -6.797 -4.613 5.844 1 60.69 3 ARG B CA 1
ATOM 788 C C . ARG B 1 3 ? -5.777 -4.836 4.73 1 60.69 3 ARG B C 1
ATOM 790 O O . ARG B 1 3 ? -5.023 -3.926 4.383 1 60.69 3 ARG B O 1
ATOM 797 N N . ARG B 1 4 ? -5.617 -6.148 4.305 1 67.12 4 ARG B N 1
ATOM 798 C CA . ARG B 1 4 ? -4.719 -6.477 3.199 1 67.12 4 ARG B CA 1
ATOM 799 C C . ARG B 1 4 ? -5.207 -5.855 1.896 1 67.12 4 ARG B C 1
ATOM 801 O O . ARG B 1 4 ? -6.312 -6.145 1.438 1 67.12 4 ARG B O 1
ATOM 808 N N . ASP B 1 5 ? -4.328 -5.035 1.451 1 87.38 5 ASP B N 1
ATOM 809 C CA . ASP B 1 5 ? -4.668 -4.465 0.151 1 87.38 5 ASP B CA 1
ATOM 810 C C . ASP B 1 5 ? -4.266 -5.402 -0.984 1 87.38 5 ASP B C 1
ATOM 812 O O . ASP B 1 5 ? -3.717 -6.48 -0.741 1 87.38 5 ASP B O 1
ATOM 816 N N . ARG B 1 6 ? -4.762 -5.227 -2.127 1 92.19 6 ARG B N 1
ATOM 817 C CA . ARG B 1 6 ? -4.531 -6.02 -3.33 1 92.19 6 ARG B CA 1
ATOM 818 C C . ARG B 1 6 ? -3.049 -6.34 -3.498 1 92.19 6 ARG B C 1
ATOM 820 O O . ARG B 1 6 ? -2.684 -7.48 -3.795 1 92.19 6 ARG B O 1
ATOM 827 N N . LEU B 1 7 ? -2.148 -5.402 -3.209 1 94.69 7 LEU B N 1
ATOM 828 C CA . LEU B 1 7 ? -0.715 -5.59 -3.402 1 94.69 7 LEU B CA 1
ATOM 829 C C . LEU B 1 7 ? -0.153 -6.574 -2.379 1 94.69 7 LEU B C 1
ATOM 831 O O . LEU B 1 7 ? 0.76 -7.344 -2.689 1 94.69 7 LEU B O 1
ATOM 835 N N . GLU B 1 8 ? -0.676 -6.562 -1.156 1 95 8 GLU B N 1
ATOM 836 C CA . GLU B 1 8 ? -0.257 -7.5 -0.122 1 95 8 GLU B CA 1
ATOM 837 C C . GLU B 1 8 ? -0.665 -8.93 -0.474 1 95 8 GLU B C 1
ATOM 839 O O . GLU B 1 8 ? 0.104 -9.867 -0.265 1 95 8 GLU B O 1
ATOM 844 N N . ILE B 1 9 ? -1.82 -9.031 -1.005 1 96.69 9 ILE B N 1
ATOM 845 C CA . ILE B 1 9 ? -2.309 -10.344 -1.41 1 96.69 9 ILE B CA 1
ATOM 846 C C . ILE B 1 9 ? -1.416 -10.906 -2.512 1 96.69 9 ILE B C 1
ATOM 848 O O . ILE B 1 9 ? -1.014 -12.07 -2.457 1 96.69 9 ILE B O 1
ATOM 852 N N . ILE B 1 10 ? -1.121 -10.094 -3.447 1 97.69 10 ILE B N 1
ATOM 853 C CA . ILE B 1 10 ? -0.262 -10.492 -4.555 1 97.69 10 ILE B CA 1
ATOM 854 C C . ILE B 1 10 ? 1.107 -10.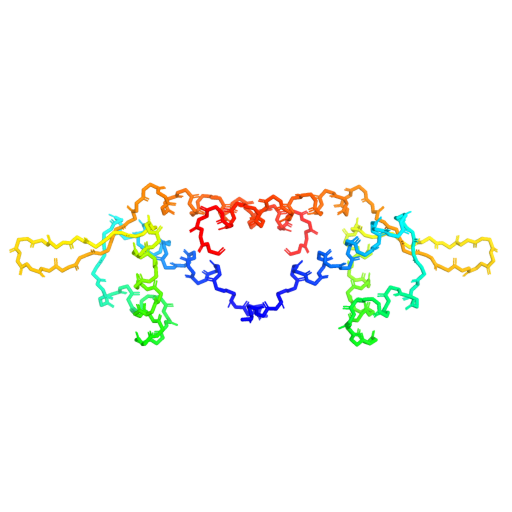906 -4.02 1 97.69 10 ILE B C 1
ATOM 856 O O . ILE B 1 10 ? 1.629 -11.969 -4.387 1 97.69 10 ILE B O 1
ATOM 860 N N . TYR B 1 11 ? 1.598 -10.07 -3.145 1 98 11 TYR B N 1
ATOM 861 C CA . TYR B 1 11 ? 2.885 -10.383 -2.535 1 98 11 TYR B CA 1
ATOM 862 C C . TYR B 1 11 ? 2.844 -11.742 -1.843 1 98 11 TYR B C 1
ATOM 864 O O . TYR B 1 11 ? 3.779 -12.539 -1.965 1 98 11 TYR B O 1
ATOM 872 N N . ASP B 1 12 ? 1.779 -12.023 -1.127 1 98.12 12 ASP B N 1
ATOM 873 C CA . ASP B 1 12 ? 1.638 -13.273 -0.397 1 98.12 12 ASP B CA 1
ATOM 874 C C . ASP B 1 12 ? 1.622 -14.469 -1.353 1 98.12 12 ASP B C 1
ATOM 876 O O . ASP B 1 12 ? 2.307 -15.469 -1.118 1 98.12 12 ASP B O 1
ATOM 880 N N . ILE B 1 13 ? 0.87 -14.328 -2.396 1 98.69 13 ILE B N 1
ATOM 881 C CA . ILE B 1 13 ? 0.775 -15.398 -3.377 1 98.69 13 ILE B CA 1
ATOM 882 C C . ILE B 1 13 ? 2.152 -15.68 -3.975 1 98.69 13 ILE B C 1
ATOM 884 O O . ILE B 1 13 ? 2.598 -16.828 -4.016 1 98.69 13 ILE B O 1
ATOM 888 N N . LEU B 1 14 ? 2.811 -14.656 -4.391 1 98.75 14 LEU B N 1
ATOM 889 C CA . LEU B 1 14 ? 4.117 -14.805 -5.023 1 98.75 14 LEU B CA 1
ATOM 890 C C . LEU B 1 14 ? 5.137 -15.367 -4.039 1 98.75 14 LEU B C 1
ATOM 892 O O . LEU B 1 14 ? 5.996 -16.172 -4.418 1 98.75 14 LEU B O 1
ATOM 896 N N . SER B 1 15 ? 5.027 -14.945 -2.846 1 98.81 15 SER B N 1
ATOM 897 C CA . SER B 1 15 ? 5.945 -15.43 -1.815 1 98.81 15 SER B CA 1
ATOM 898 C C . SER B 1 15 ? 5.766 -16.922 -1.576 1 98.81 15 SER B C 1
ATOM 900 O O . SER B 1 15 ? 6.738 -17.641 -1.343 1 98.81 15 SER B O 1
ATOM 902 N N . ILE B 1 16 ? 4.543 -17.359 -1.535 1 98.81 16 ILE B N 1
ATOM 903 C CA . ILE B 1 16 ? 4.258 -18.766 -1.36 1 98.81 16 ILE B CA 1
ATOM 904 C C . ILE B 1 16 ? 4.902 -19.578 -2.49 1 98.81 16 ILE B C 1
ATOM 906 O O . ILE B 1 16 ? 5.555 -20.594 -2.246 1 98.81 16 ILE B O 1
ATOM 910 N N . ILE B 1 17 ? 4.762 -19.109 -3.721 1 98.81 17 ILE B N 1
ATOM 911 C CA . ILE B 1 17 ? 5.359 -19.781 -4.867 1 98.81 17 ILE B CA 1
ATOM 912 C C . ILE B 1 17 ? 6.871 -19.875 -4.688 1 98.81 17 ILE B C 1
ATOM 914 O O . ILE B 1 17 ? 7.457 -20.953 -4.809 1 98.81 17 ILE B O 1
ATOM 918 N N . ARG B 1 18 ? 7.43 -18.734 -4.391 1 98.69 18 ARG B N 1
ATOM 919 C CA . ARG B 1 18 ? 8.875 -18.672 -4.211 1 98.69 18 ARG B CA 1
ATOM 920 C C . ARG B 1 18 ? 9.336 -19.656 -3.141 1 98.69 18 ARG B C 1
ATOM 922 O O . ARG B 1 18 ? 10.305 -20.391 -3.338 1 98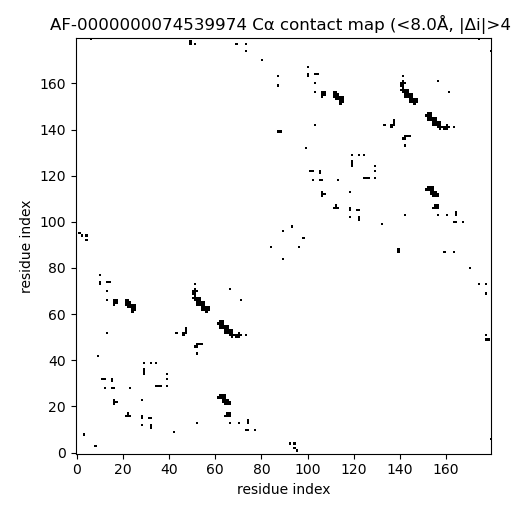.69 18 ARG B O 1
ATOM 929 N N . LYS B 1 19 ? 8.633 -19.703 -2.043 1 98.25 19 LYS B N 1
ATOM 930 C CA . LYS B 1 19 ? 9.023 -20.5 -0.88 1 98.25 19 LYS B CA 1
ATOM 931 C C . LYS B 1 19 ? 8.891 -21.984 -1.159 1 98.25 19 LYS B C 1
ATOM 933 O O . LYS B 1 19 ? 9.453 -22.812 -0.435 1 98.25 19 LYS B O 1
ATOM 938 N N . HIS B 1 20 ? 8.109 -22.312 -2.115 1 97.94 20 HIS B N 1
ATOM 939 C CA . HIS B 1 20 ? 7.898 -23.719 -2.447 1 97.94 20 HIS B CA 1
ATOM 940 C C . HIS B 1 20 ? 8.672 -24.109 -3.699 1 97.94 20 HIS B C 1
ATOM 942 O O . HIS B 1 20 ? 8.133 -24.766 -4.59 1 97.94 20 HIS B O 1
ATOM 948 N N . GLY B 1 21 ? 9.906 -23.625 -3.797 1 96.69 21 GLY B N 1
ATOM 949 C CA . GLY B 1 21 ? 10.82 -24.016 -4.855 1 96.69 21 GLY B CA 1
ATOM 950 C C . GLY B 1 21 ? 10.469 -23.406 -6.203 1 96.69 21 GLY B C 1
ATOM 951 O O . GLY B 1 21 ? 10.758 -24 -7.246 1 96.69 21 GLY B O 1
ATOM 952 N N . ASN B 1 22 ? 9.727 -22.312 -6.172 1 97.81 22 ASN B N 1
ATOM 953 C CA . ASN B 1 22 ? 9.281 -21.594 -7.363 1 97.81 22 ASN B CA 1
ATOM 954 C C . ASN B 1 22 ? 8.5 -22.516 -8.305 1 97.81 22 ASN B C 1
ATOM 956 O O . ASN B 1 22 ? 8.633 -22.422 -9.523 1 97.81 22 ASN B O 1
ATOM 960 N N . SER B 1 23 ? 7.812 -23.391 -7.781 1 97.44 23 SER B N 1
ATOM 961 C CA . SER B 1 23 ? 6.953 -24.328 -8.508 1 97.44 23 SER B CA 1
ATOM 962 C C . SER B 1 23 ? 5.938 -24.969 -7.574 1 97.44 23 SER B C 1
ATOM 964 O O . SER B 1 23 ? 6.305 -25.766 -6.711 1 97.44 23 SER B O 1
ATOM 966 N N . ILE B 1 24 ? 4.684 -24.703 -7.828 1 98.12 24 ILE B N 1
ATOM 967 C CA . ILE B 1 24 ? 3.68 -25.203 -6.895 1 98.12 24 ILE B CA 1
ATOM 968 C C . ILE B 1 24 ? 2.389 -25.516 -7.645 1 98.12 24 ILE B C 1
ATOM 970 O O . ILE B 1 24 ? 2.021 -24.812 -8.586 1 98.12 24 ILE B O 1
ATOM 974 N N . LEU B 1 25 ? 1.691 -26.578 -7.199 1 97.56 25 LEU B N 1
ATOM 975 C CA . LEU B 1 25 ? 0.406 -26.969 -7.766 1 97.56 25 LEU B CA 1
ATOM 976 C C . LEU B 1 25 ? -0.698 -26.031 -7.32 1 97.56 25 LEU B C 1
ATOM 978 O O . LEU B 1 25 ? -0.618 -25.438 -6.242 1 97.56 25 LEU B O 1
ATOM 982 N N . PRO B 1 26 ? -1.755 -25.859 -8.148 1 97.94 26 PRO B N 1
ATOM 983 C CA . PRO B 1 26 ? -2.852 -24.953 -7.816 1 97.94 26 PRO B CA 1
ATOM 984 C C . PRO B 1 26 ? -3.506 -25.281 -6.477 1 97.94 26 PRO B C 1
ATOM 986 O O . PRO B 1 26 ? -3.822 -24.375 -5.699 1 97.94 26 PRO B O 1
ATOM 989 N N . THR B 1 27 ? -3.646 -26.516 -6.16 1 97.5 27 THR B N 1
ATOM 990 C CA . THR B 1 27 ? -4.406 -26.922 -4.98 1 97.5 27 THR B CA 1
ATOM 991 C C . THR B 1 27 ? -3.689 -26.5 -3.703 1 97.5 27 THR B C 1
ATOM 993 O O . THR B 1 27 ? -4.262 -25.797 -2.867 1 97.5 27 THR B O 1
ATOM 996 N N . PRO B 1 28 ? -2.447 -26.875 -3.471 1 98 28 PRO B N 1
ATOM 997 C CA . PRO B 1 28 ? -1.751 -26.391 -2.275 1 98 28 PRO B CA 1
ATOM 998 C C . PRO B 1 28 ? -1.596 -24.875 -2.254 1 98 28 PRO B C 1
ATOM 1000 O O . PRO B 1 28 ? -1.626 -24.266 -1.185 1 98 28 PRO B O 1
ATOM 1003 N N . LEU B 1 29 ? -1.366 -24.203 -3.383 1 98.56 29 LEU B N 1
ATOM 1004 C CA . LEU B 1 29 ? -1.271 -22.75 -3.436 1 98.56 29 LEU B CA 1
ATOM 1005 C C . LEU B 1 29 ? -2.559 -22.094 -2.939 1 98.56 29 LEU B C 1
ATOM 1007 O O . LEU B 1 29 ? -2.518 -21.141 -2.172 1 98.56 29 LEU B O 1
ATOM 1011 N N . LEU B 1 30 ? -3.689 -22.609 -3.43 1 98.38 30 LEU B N 1
ATOM 1012 C CA . LEU B 1 30 ? -4.984 -22.141 -2.961 1 98.38 30 LEU B CA 1
ATOM 1013 C C . LEU B 1 30 ? -5.105 -22.297 -1.449 1 98.38 30 LEU B C 1
ATOM 1015 O O . LEU B 1 30 ? -5.508 -21.359 -0.756 1 98.38 30 LEU B O 1
ATOM 1019 N N . ARG B 1 31 ? -4.672 -23.422 -0.907 1 97.94 31 ARG B N 1
ATOM 1020 C CA . ARG B 1 31 ? -4.75 -23.703 0.522 1 97.94 31 ARG B CA 1
ATOM 1021 C C . ARG B 1 31 ? -3.912 -22.719 1.326 1 97.94 31 ARG B C 1
ATOM 1023 O O . ARG B 1 31 ? -4.379 -22.172 2.332 1 97.94 31 ARG B O 1
ATOM 1030 N N . PHE B 1 32 ? -2.771 -22.375 0.88 1 98 32 PHE B N 1
ATOM 1031 C CA . PHE B 1 32 ? -1.843 -21.5 1.593 1 98 32 PHE B CA 1
ATOM 1032 C C . PHE B 1 32 ? -2.246 -20.031 1.44 1 98 32 PHE B C 1
ATOM 1034 O O . PHE B 1 32 ? -1.906 -19.203 2.281 1 98 32 PHE B O 1
ATOM 1041 N N . SER B 1 33 ? -2.922 -19.625 0.353 1 97.69 33 SER B N 1
ATOM 1042 C CA . SER B 1 33 ? -3.225 -18.219 0.031 1 97.69 33 SER B CA 1
ATOM 1043 C C . SER B 1 33 ? -4.301 -17.672 0.955 1 97.69 33 SER B C 1
ATOM 1045 O O . SER B 1 33 ? -4.457 -16.453 1.071 1 97.69 33 SER B O 1
ATOM 1047 N N . ASN B 1 34 ? -5.074 -18.5 1.562 1 96.62 34 ASN B N 1
ATOM 1048 C CA . ASN B 1 34 ? -6.172 -18.109 2.438 1 96.62 34 ASN B CA 1
ATOM 1049 C C . ASN B 1 34 ? -7.211 -17.266 1.697 1 96.62 34 ASN B C 1
ATOM 1051 O O . ASN B 1 34 ? -7.719 -16.281 2.234 1 96.62 34 ASN B O 1
ATOM 1055 N N . LEU B 1 35 ? -7.402 -17.547 0.486 1 97.38 35 LEU B N 1
ATOM 1056 C CA . LEU B 1 35 ? -8.414 -16.922 -0.359 1 97.38 35 LEU B CA 1
ATOM 1057 C C . LEU B 1 35 ? -9.531 -17.906 -0.681 1 97.38 35 LEU B C 1
ATOM 1059 O O . LEU B 1 35 ? -9.336 -19.125 -0.604 1 97.38 35 LEU B O 1
ATOM 1063 N N . SER B 1 36 ? -10.633 -17.359 -1.017 1 97.75 36 SER B N 1
ATOM 1064 C CA . SER B 1 36 ? -11.648 -18.219 -1.623 1 97.75 36 SER B CA 1
ATOM 1065 C C . SER B 1 36 ? -11.211 -18.703 -3 1 97.75 36 SER B C 1
ATOM 1067 O O . SER B 1 36 ? -10.383 -18.062 -3.656 1 97.75 36 SER B O 1
ATOM 1069 N N . THR B 1 37 ? -11.797 -19.812 -3.443 1 98 37 THR B N 1
ATOM 1070 C CA . THR B 1 37 ? -11.492 -20.391 -4.75 1 98 37 THR B CA 1
ATOM 1071 C C . THR B 1 37 ? -11.727 -19.359 -5.855 1 98 37 THR B C 1
ATOM 1073 O O . THR B 1 37 ? -10.906 -19.219 -6.762 1 98 37 THR B O 1
ATOM 1076 N N . GLN B 1 38 ? -12.766 -18.641 -5.777 1 98.19 38 GLN B N 1
ATOM 1077 C CA . GLN B 1 38 ? -13.117 -17.656 -6.793 1 98.19 38 GLN B CA 1
ATOM 1078 C C . GLN B 1 38 ? -12.07 -16.547 -6.863 1 98.19 38 GLN B C 1
ATOM 1080 O O . GLN B 1 38 ? -11.586 -16.203 -7.949 1 98.19 38 GLN B O 1
ATOM 1085 N N . ASN B 1 39 ? -11.734 -15.961 -5.688 1 97.69 39 ASN B N 1
ATOM 1086 C CA . ASN B 1 39 ? -10.734 -14.906 -5.633 1 97.69 39 ASN B CA 1
ATOM 1087 C C . ASN B 1 39 ? -9.367 -15.406 -6.086 1 97.69 39 ASN B C 1
ATOM 1089 O O . ASN B 1 39 ? -8.648 -14.711 -6.809 1 97.69 39 ASN B O 1
ATOM 1093 N N . PHE B 1 40 ? -9.086 -16.594 -5.676 1 98.38 40 PHE B N 1
ATOM 1094 C CA . PHE B 1 40 ? -7.828 -17.203 -6.07 1 98.38 40 PHE B CA 1
ATOM 1095 C C . PHE B 1 40 ? -7.723 -17.297 -7.59 1 98.38 40 PHE B C 1
ATOM 1097 O O . PHE B 1 40 ? -6.719 -16.891 -8.172 1 98.38 40 PHE B O 1
ATOM 1104 N N . ASN B 1 41 ? -8.711 -17.781 -8.18 1 98.25 41 ASN B N 1
ATOM 1105 C CA . ASN B 1 41 ? -8.688 -17.938 -9.625 1 98.25 41 ASN B CA 1
ATOM 1106 C C . ASN B 1 41 ? -8.547 -16.594 -10.336 1 98.25 41 ASN B C 1
ATOM 1108 O O . ASN B 1 41 ? -7.812 -16.469 -11.312 1 98.25 41 ASN B O 1
ATOM 1112 N N . ARG B 1 42 ? -9.219 -15.664 -9.812 1 98.12 42 ARG B N 1
ATOM 1113 C CA . ARG B 1 42 ? -9.141 -14.328 -10.398 1 98.12 42 ARG B CA 1
ATOM 1114 C C . ARG B 1 42 ? -7.73 -13.758 -10.289 1 98.12 42 ARG B C 1
ATOM 1116 O O . ARG B 1 42 ? -7.195 -13.219 -11.258 1 98.12 42 ARG B O 1
ATOM 1123 N N . TYR B 1 43 ? -7.129 -13.875 -9.094 1 98.19 43 TYR B N 1
ATOM 1124 C CA . TYR B 1 43 ? -5.766 -13.398 -8.906 1 98.19 43 TYR B CA 1
ATOM 1125 C C . TYR B 1 43 ? -4.793 -14.156 -9.805 1 98.19 43 TYR B C 1
ATOM 1127 O O . TYR B 1 43 ? -3.934 -13.555 -10.445 1 98.19 43 TYR B O 1
ATOM 1135 N N . MET B 1 44 ? -4.918 -15.461 -9.812 1 98.38 44 MET B N 1
ATOM 1136 C CA . MET B 1 44 ? -4 -16.266 -10.617 1 98.38 44 MET B CA 1
ATOM 1137 C C . MET B 1 44 ? -4.121 -15.914 -12.094 1 98.38 44 MET B C 1
ATOM 1139 O O . MET B 1 44 ? -3.111 -15.75 -12.781 1 98.38 44 MET B O 1
ATOM 1143 N N . ASP B 1 45 ? -5.391 -15.773 -12.57 1 98.12 45 ASP B N 1
ATOM 1144 C CA . ASP B 1 45 ? -5.605 -15.375 -13.961 1 98.12 45 ASP B CA 1
ATOM 1145 C C . ASP B 1 45 ? -4.926 -14.039 -14.266 1 98.12 45 ASP B C 1
ATOM 1147 O O . ASP B 1 45 ? -4.258 -13.898 -15.297 1 98.12 45 ASP B O 1
ATOM 1151 N N . GLU B 1 46 ? -5.031 -13.117 -13.406 1 98 46 GLU B N 1
ATOM 1152 C CA . GLU B 1 46 ? -4.449 -11.789 -13.578 1 98 46 GLU B CA 1
ATOM 1153 C C . GLU B 1 46 ? -2.924 -11.852 -13.539 1 98 46 GLU B C 1
ATOM 1155 O O . GLU B 1 46 ? -2.254 -11.203 -14.352 1 98 46 GLU B O 1
ATOM 1160 N N . LEU B 1 47 ? -2.348 -12.562 -12.594 1 98.5 47 LEU B N 1
ATOM 1161 C CA . LEU B 1 47 ? -0.903 -12.648 -12.406 1 98.5 47 LEU B CA 1
ATOM 1162 C C . LEU B 1 47 ? -0.236 -13.32 -13.602 1 98.5 47 LEU B C 1
ATOM 1164 O O . LEU B 1 47 ? 0.865 -12.93 -14 1 98.5 47 LEU B O 1
ATOM 1168 N N . VAL B 1 48 ? -0.942 -14.266 -14.156 1 98.5 48 VAL B N 1
ATOM 1169 C CA . VAL B 1 48 ? -0.445 -14.914 -15.359 1 98.5 48 VAL B CA 1
ATOM 1170 C C . VAL B 1 48 ? -0.547 -13.953 -16.547 1 98.5 48 VAL B C 1
ATOM 1172 O O . VAL B 1 48 ? 0.418 -13.773 -17.297 1 98.5 48 VAL B O 1
ATOM 1175 N N . LYS B 1 49 ? -1.707 -13.336 -16.672 1 98.06 49 LYS B N 1
ATOM 1176 C CA . LYS B 1 49 ? -1.936 -12.398 -17.766 1 98.06 49 LYS B CA 1
ATOM 1177 C C . LYS B 1 49 ? -0.927 -11.258 -17.734 1 98.06 49 LYS B C 1
ATOM 1179 O O . LYS B 1 49 ? -0.452 -10.805 -18.766 1 98.06 49 LYS B O 1
ATOM 1184 N N . LYS B 1 50 ? -0.558 -10.82 -16.547 1 97.5 50 LYS B N 1
ATOM 1185 C CA . LYS B 1 50 ? 0.342 -9.68 -16.391 1 97.5 50 LYS B CA 1
ATOM 1186 C C . LYS B 1 50 ? 1.802 -10.125 -16.406 1 97.5 50 LYS B C 1
ATOM 1188 O O . LYS B 1 50 ? 2.711 -9.297 -16.328 1 97.5 50 LYS B O 1
ATOM 1193 N N . GLY B 1 51 ? 2.096 -11.359 -16.391 1 98.06 51 GLY B N 1
ATOM 1194 C CA . GLY B 1 51 ? 3.432 -11.898 -16.609 1 98.06 51 GLY B CA 1
ATOM 1195 C C . GLY B 1 51 ? 4.238 -12.016 -15.328 1 98.06 51 GLY B C 1
ATOM 1196 O O . GLY B 1 51 ? 5.465 -12.094 -15.367 1 98.06 51 GLY B O 1
ATOM 1197 N N . LEU B 1 52 ? 3.582 -11.977 -14.156 1 98.56 52 LEU B N 1
ATOM 1198 C CA . LEU B 1 52 ? 4.285 -12.156 -12.891 1 98.56 52 LEU B CA 1
ATOM 1199 C C . LEU B 1 52 ? 4.43 -13.633 -12.555 1 98.56 52 LEU B C 1
ATOM 1201 O O . LEU B 1 52 ? 5.375 -14.023 -11.859 1 98.56 52 LEU B O 1
ATOM 1205 N N . VAL B 1 53 ? 3.475 -14.445 -13.055 1 98.81 53 VAL B N 1
ATOM 1206 C CA . VAL B 1 53 ? 3.438 -15.883 -12.844 1 98.81 53 VAL B CA 1
ATOM 1207 C C . VAL B 1 53 ? 3.309 -16.609 -14.188 1 98.81 53 VAL B C 1
ATOM 1209 O O . VAL B 1 53 ? 2.688 -16.078 -15.117 1 98.81 53 VAL B O 1
ATOM 1212 N N . ARG B 1 54 ? 3.926 -17.688 -14.273 1 98.38 54 ARG B N 1
ATOM 1213 C CA . ARG B 1 54 ? 3.734 -18.531 -15.445 1 98.38 54 ARG B CA 1
ATOM 1214 C C . ARG B 1 54 ? 3.115 -19.875 -15.062 1 98.38 54 ARG B C 1
ATOM 1216 O O . ARG B 1 54 ? 3.404 -20.406 -13.992 1 98.38 54 ARG B O 1
ATOM 1223 N N . GLU B 1 55 ? 2.283 -20.312 -15.922 1 97.31 55 GLU B N 1
ATOM 1224 C CA . GLU B 1 55 ? 1.724 -21.656 -15.789 1 97.31 55 GLU B CA 1
ATOM 1225 C C . GLU B 1 55 ? 2.504 -22.656 -16.625 1 97.31 55 GLU B C 1
ATOM 1227 O O . GLU B 1 55 ? 2.723 -22.438 -17.828 1 97.31 55 GLU B O 1
ATOM 1232 N N . ILE B 1 56 ? 2.932 -23.672 -15.984 1 95.62 56 ILE B N 1
ATOM 1233 C CA . ILE B 1 56 ? 3.697 -24.719 -16.656 1 95.62 56 ILE B CA 1
ATOM 1234 C C . ILE B 1 56 ? 2.98 -26.062 -16.516 1 95.62 56 ILE B C 1
ATOM 1236 O O . ILE B 1 56 ? 2.473 -26.391 -15.445 1 95.62 56 ILE B O 1
ATOM 1240 N N . GLN B 1 57 ? 2.846 -26.766 -17.609 1 94.25 57 GLN B N 1
ATOM 1241 C CA . GLN B 1 57 ? 2.248 -28.094 -17.594 1 94.25 57 GLN B CA 1
ATOM 1242 C C . GLN B 1 57 ? 3.311 -29.172 -17.766 1 94.25 57 GLN B C 1
ATOM 1244 O O . GLN B 1 57 ? 4.184 -29.062 -18.625 1 94.25 57 GLN B O 1
ATOM 1249 N N . ASP B 1 58 ? 3.301 -30.172 -16.906 1 89.44 58 ASP B N 1
ATOM 1250 C CA . ASP B 1 58 ? 4.27 -31.25 -17.047 1 89.44 58 ASP B CA 1
ATOM 1251 C C . ASP B 1 58 ? 3.752 -32.312 -18 1 89.44 58 ASP B C 1
ATOM 1253 O O . ASP B 1 58 ? 2.715 -32.156 -18.641 1 89.44 58 ASP B O 1
ATOM 1257 N N . GLU B 1 59 ? 4.578 -33.375 -18.109 1 92.5 59 GLU B N 1
ATOM 1258 C CA . GLU B 1 59 ? 4.301 -34.438 -19.078 1 92.5 59 GLU B CA 1
ATOM 1259 C C . GLU B 1 59 ? 2.992 -35.156 -18.766 1 92.5 59 GLU B C 1
ATOM 1261 O O . GLU B 1 59 ? 2.336 -35.688 -19.656 1 92.5 59 GLU B O 1
ATOM 1266 N N . SER B 1 60 ? 2.6 -35.219 -17.531 1 93.06 60 SER B N 1
ATOM 1267 C CA . SER B 1 60 ? 1.396 -35.906 -17.078 1 93.06 60 SER B CA 1
ATOM 1268 C C . SER B 1 60 ? 0.17 -35 -17.172 1 93.06 60 SER B C 1
ATOM 1270 O O . SER B 1 60 ? -0.95 -35.438 -16.906 1 93.06 60 SER B O 1
ATOM 1272 N N . GLY B 1 61 ? 0.384 -33.781 -17.547 1 91.94 61 GLY B N 1
ATOM 1273 C CA . GLY B 1 61 ? -0.726 -32.844 -17.703 1 91.94 61 GLY B CA 1
ATOM 1274 C C . GLY B 1 61 ? -0.983 -32.031 -16.453 1 91.94 61 GLY B C 1
ATOM 1275 O O . GLY B 1 61 ? -1.917 -31.219 -16.406 1 91.94 61 GLY B O 1
ATOM 1276 N N . ARG B 1 62 ? -0.081 -32.25 -15.508 1 92.62 62 ARG B N 1
ATOM 1277 C CA . ARG B 1 62 ? -0.24 -31.484 -14.273 1 92.62 62 ARG B CA 1
ATOM 1278 C C . ARG B 1 62 ? 0.304 -30.078 -14.422 1 92.62 62 ARG B C 1
ATOM 1280 O O . ARG B 1 62 ? 1.416 -29.875 -14.922 1 92.62 62 ARG B O 1
ATOM 1287 N N . ARG B 1 63 ? -0.508 -29.203 -13.906 1 95.56 63 ARG B N 1
ATOM 1288 C CA . ARG B 1 63 ? -0.154 -27.797 -14.055 1 95.56 63 ARG B CA 1
ATOM 1289 C C . ARG B 1 63 ? 0.52 -27.266 -12.797 1 95.56 63 ARG B C 1
ATOM 1291 O O . ARG B 1 63 ? 0.128 -27.609 -11.68 1 95.56 63 ARG B O 1
ATOM 1298 N N . TYR B 1 64 ? 1.537 -26.422 -12.969 1 97.69 64 TYR B N 1
ATOM 1299 C CA . TYR B 1 64 ? 2.264 -25.75 -11.898 1 97.69 64 TYR B CA 1
ATOM 1300 C C . TYR B 1 64 ? 2.361 -24.25 -12.148 1 97.69 64 TYR B C 1
ATOM 1302 O O . TYR B 1 64 ? 2.377 -23.812 -13.305 1 97.69 64 TYR B O 1
ATOM 1310 N N . TYR B 1 65 ? 2.359 -23.516 -11.078 1 98.62 65 TYR B N 1
ATOM 1311 C CA . TYR B 1 65 ? 2.646 -22.078 -11.148 1 98.62 65 TYR B CA 1
ATOM 1312 C C . TYR B 1 65 ? 4.086 -21.797 -10.727 1 98.62 65 TYR B C 1
ATOM 1314 O O . TYR B 1 65 ? 4.586 -22.375 -9.766 1 98.62 65 TYR B O 1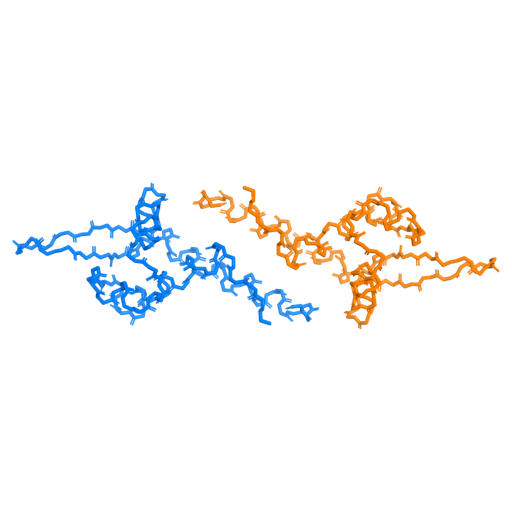
ATOM 1322 N N . SER B 1 66 ? 4.719 -20.953 -11.508 1 98.69 66 SER B N 1
ATOM 1323 C CA . SER B 1 66 ? 6.082 -20.516 -11.211 1 98.69 66 SER B CA 1
ATOM 1324 C C . SER B 1 66 ? 6.234 -19.016 -11.391 1 98.69 66 SER B C 1
ATOM 1326 O O . SER B 1 66 ? 5.512 -18.391 -12.18 1 98.69 66 SER B O 1
ATOM 1328 N N . LEU B 1 67 ? 7.168 -18.469 -10.656 1 98.62 67 LEU B N 1
ATOM 1329 C CA . LEU B 1 67 ? 7.449 -17.047 -10.828 1 98.62 67 LEU B CA 1
ATOM 1330 C C . LEU B 1 67 ? 8.266 -16.797 -12.094 1 98.62 67 LEU B C 1
ATOM 1332 O O . LEU B 1 67 ? 9.148 -17.594 -12.43 1 98.62 67 LEU B O 1
ATOM 1336 N N . THR B 1 68 ? 7.926 -15.727 -12.75 1 98.5 68 THR B N 1
ATOM 1337 C CA . THR B 1 68 ? 8.805 -15.18 -13.781 1 98.5 68 THR B CA 1
ATOM 1338 C C . THR B 1 68 ? 9.828 -14.234 -13.172 1 98.5 68 THR B C 1
ATOM 1340 O O . THR B 1 68 ? 9.812 -13.977 -11.969 1 98.5 68 THR B O 1
ATOM 1343 N N . ASP B 1 69 ? 10.781 -13.695 -14.039 1 98.19 69 ASP B N 1
ATOM 1344 C CA . ASP B 1 69 ? 11.711 -12.656 -13.586 1 98.19 69 ASP B CA 1
ATOM 1345 C C . ASP B 1 69 ? 10.953 -11.43 -13.086 1 98.19 69 ASP B C 1
ATOM 1347 O O . ASP B 1 69 ? 11.344 -10.82 -12.086 1 98.19 69 ASP B O 1
ATOM 1351 N N . LYS B 1 70 ? 9.891 -11.148 -13.781 1 98.06 70 LYS B N 1
ATOM 1352 C CA . LYS B 1 70 ? 9.039 -10.023 -13.383 1 98.06 70 LYS B CA 1
ATOM 1353 C C . LYS B 1 70 ? 8.43 -10.258 -12 1 98.06 70 LYS B C 1
ATOM 1355 O O . LYS B 1 70 ? 8.359 -9.344 -11.188 1 98.06 70 LYS B O 1
ATOM 1360 N N . GLY B 1 71 ? 7.988 -11.477 -11.734 1 98.5 71 GLY B N 1
ATOM 1361 C CA . GLY B 1 71 ? 7.453 -11.836 -10.43 1 98.5 71 GLY B CA 1
ATOM 1362 C C . GLY B 1 71 ? 8.461 -11.68 -9.305 1 98.5 71 GLY B C 1
ATOM 1363 O O . GLY B 1 71 ? 8.133 -11.141 -8.242 1 98.5 71 GLY B O 1
ATOM 1364 N N . PHE B 1 72 ? 9.688 -12.07 -9.625 1 98.44 72 PHE B N 1
ATOM 1365 C CA . PHE B 1 72 ? 10.758 -11.953 -8.641 1 98.44 72 PHE B CA 1
ATOM 1366 C C . PHE B 1 72 ? 11.07 -10.484 -8.359 1 98.44 72 PHE B C 1
ATOM 1368 O O . PHE B 1 72 ? 11.266 -10.094 -7.207 1 98.44 72 PHE B O 1
ATOM 1375 N N . ARG B 1 73 ? 11.148 -9.766 -9.414 1 97.88 73 ARG B N 1
ATOM 1376 C CA . ARG B 1 73 ? 11.43 -8.344 -9.258 1 97.88 73 ARG B CA 1
ATOM 1377 C C . ARG B 1 73 ? 10.359 -7.656 -8.414 1 97.88 73 ARG B C 1
ATOM 1379 O O . ARG B 1 73 ? 10.672 -6.801 -7.586 1 97.88 73 ARG B O 1
ATOM 1386 N N . PHE B 1 74 ? 9.117 -8.031 -8.641 1 98.12 74 PHE B N 1
ATOM 1387 C CA . PHE B 1 74 ? 8.031 -7.477 -7.844 1 98.12 74 PHE B CA 1
ATOM 1388 C C . PHE B 1 74 ? 8.242 -7.781 -6.363 1 98.12 74 PHE B C 1
ATOM 1390 O O . PHE B 1 74 ? 8.133 -6.891 -5.52 1 98.12 74 PHE B O 1
ATOM 1397 N N . LEU B 1 75 ? 8.531 -9.016 -6.016 1 98.12 75 LEU B N 1
ATOM 1398 C CA . LEU B 1 75 ? 8.75 -9.414 -4.629 1 98.12 75 LEU B CA 1
ATOM 1399 C C . LEU B 1 75 ? 9.852 -8.578 -3.986 1 98.12 75 LEU B C 1
ATOM 1401 O O . LEU B 1 75 ? 9.688 -8.086 -2.867 1 98.12 75 LEU B O 1
ATOM 1405 N N . GLU B 1 76 ? 10.898 -8.445 -4.688 1 97.31 76 GLU B N 1
ATOM 1406 C CA . GLU B 1 76 ? 12.047 -7.711 -4.168 1 97.31 76 GLU B CA 1
ATOM 1407 C C . GLU B 1 76 ? 11.703 -6.242 -3.932 1 97.31 76 GLU B C 1
ATOM 1409 O O . GLU B 1 76 ? 12.031 -5.684 -2.879 1 97.31 76 GLU B O 1
ATOM 1414 N N . LYS B 1 77 ? 11.062 -5.684 -4.844 1 96 77 LYS B N 1
ATOM 1415 C CA . LYS B 1 77 ? 10.711 -4.27 -4.746 1 96 77 LYS B CA 1
ATOM 1416 C C . LYS B 1 77 ? 9.68 -4.039 -3.648 1 96 77 LYS B C 1
ATOM 1418 O O . LYS B 1 77 ? 9.789 -3.09 -2.871 1 96 77 LYS B O 1
ATOM 1423 N N . TYR B 1 78 ? 8.695 -4.895 -3.596 1 96.25 78 TYR B N 1
ATOM 1424 C CA . TYR B 1 78 ? 7.664 -4.758 -2.576 1 96.25 78 TYR B CA 1
ATOM 1425 C C . TYR B 1 78 ? 8.258 -4.871 -1.177 1 96.25 78 TYR B C 1
ATOM 1427 O O . TYR B 1 78 ? 7.871 -4.137 -0.267 1 96.25 78 TYR B O 1
ATOM 1435 N N . GLN B 1 79 ? 9.164 -5.781 -1.036 1 96.5 79 GLN B N 1
ATOM 1436 C CA . GLN B 1 79 ? 9.836 -5.941 0.248 1 96.5 79 GLN B CA 1
ATOM 1437 C C . GLN B 1 79 ? 10.586 -4.668 0.641 1 96.5 79 GLN B C 1
ATOM 1439 O O . GLN B 1 79 ? 10.539 -4.246 1.798 1 96.5 79 GLN B O 1
ATOM 1444 N N . LYS B 1 80 ? 11.281 -4.051 -0.273 1 95.56 80 LYS B N 1
ATOM 1445 C CA . LYS B 1 80 ? 12.008 -2.809 -0.032 1 95.56 80 LYS B CA 1
ATOM 1446 C C . LYS B 1 80 ? 11.055 -1.668 0.315 1 95.56 80 LYS B C 1
ATOM 1448 O O . LYS B 1 80 ? 11.359 -0.837 1.173 1 95.56 80 LYS B O 1
ATOM 1453 N N . ILE B 1 81 ? 9.938 -1.617 -0.416 1 93.56 81 ILE B N 1
ATOM 1454 C CA . ILE B 1 81 ? 8.914 -0.61 -0.166 1 93.56 81 ILE B CA 1
ATOM 1455 C C . ILE B 1 81 ? 8.398 -0.739 1.267 1 93.56 81 ILE B C 1
ATOM 1457 O O . ILE B 1 81 ? 8.273 0.26 1.979 1 93.56 81 ILE B O 1
ATOM 1461 N N . ARG B 1 82 ? 8.102 -1.931 1.702 1 93.19 82 ARG B N 1
ATOM 1462 C CA . ARG B 1 82 ? 7.648 -2.164 3.07 1 93.19 82 ARG B CA 1
ATOM 1463 C C . ARG B 1 82 ? 8.68 -1.681 4.078 1 93.19 82 ARG B C 1
ATOM 1465 O O . ARG B 1 82 ? 8.328 -1.079 5.098 1 93.19 82 ARG B O 1
ATOM 1472 N N . GLU B 1 83 ? 9.914 -2.002 3.84 1 95.56 83 GLU B N 1
ATOM 1473 C CA . GLU B 1 83 ? 11 -1.592 4.723 1 95.56 83 GLU B CA 1
ATOM 1474 C C . GLU B 1 83 ? 11.094 -0.072 4.816 1 95.56 83 GLU B C 1
ATOM 1476 O O . GLU B 1 83 ? 11.344 0.475 5.891 1 95.56 83 GLU B O 1
ATOM 1481 N N . PHE B 1 84 ? 10.922 0.539 3.691 1 91.56 84 PHE B N 1
ATOM 1482 C CA . PHE B 1 84 ? 10.992 1.995 3.637 1 91.56 84 PHE B CA 1
ATOM 1483 C C . PHE B 1 84 ? 9.844 2.619 4.422 1 91.56 84 PHE B C 1
ATOM 1485 O O . PHE B 1 84 ? 10.055 3.559 5.191 1 91.56 84 PHE B O 1
ATOM 1492 N N . ILE B 1 85 ? 8.648 2.119 4.285 1 93.31 85 ILE B N 1
ATOM 1493 C CA . ILE B 1 85 ? 7.477 2.625 4.996 1 93.31 85 ILE B CA 1
ATOM 1494 C C . ILE B 1 85 ? 7.668 2.439 6.5 1 93.31 85 ILE B C 1
ATOM 1496 O O . ILE B 1 85 ? 7.355 3.338 7.289 1 93.31 85 ILE B O 1
ATOM 1500 N N . GLU B 1 86 ? 8.266 1.329 6.871 1 94.25 86 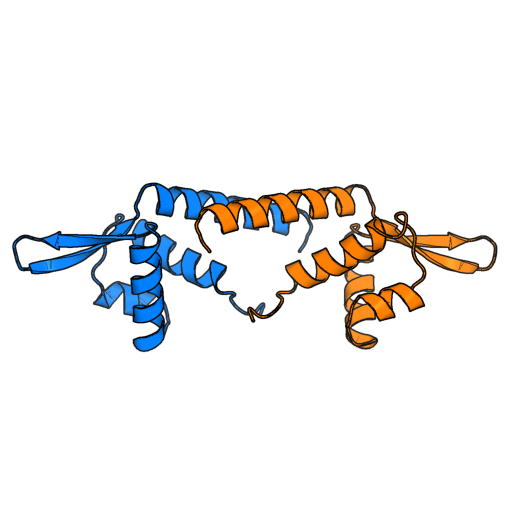GLU B N 1
ATOM 1501 C CA . GLU B 1 86 ? 8.523 1.035 8.281 1 94.25 86 GLU B CA 1
ATOM 1502 C C . GLU B 1 86 ? 9.508 2.031 8.875 1 94.25 86 GLU B C 1
ATOM 1504 O O . GLU B 1 86 ? 9.406 2.379 10.055 1 94.25 86 GLU B O 1
ATOM 1509 N N . GLU B 1 87 ? 10.414 2.516 8.07 1 94.5 87 GLU B N 1
ATOM 1510 C CA . GLU B 1 87 ? 11.414 3.488 8.516 1 94.5 87 GLU B CA 1
ATOM 1511 C C . GLU B 1 87 ? 10.75 4.789 8.961 1 94.5 87 GLU B C 1
ATOM 1513 O O . GLU B 1 87 ? 11.328 5.551 9.742 1 94.5 87 GLU B O 1
ATOM 1518 N N . PHE B 1 88 ? 9.578 5.055 8.445 1 93.94 88 PHE B N 1
ATOM 1519 C CA . PHE B 1 88 ? 8.859 6.27 8.805 1 93.94 88 PHE B CA 1
ATOM 1520 C C . PHE B 1 88 ? 7.945 6.027 10 1 93.94 88 PHE B C 1
ATOM 1522 O O . PHE B 1 88 ? 7.258 6.941 10.461 1 93.94 88 PHE B O 1
ATOM 1529 N N . GLY B 1 89 ? 7.953 4.852 10.5 1 92.75 89 GLY B N 1
ATOM 1530 C CA . GLY B 1 89 ? 7.125 4.5 11.641 1 92.75 89 GLY B CA 1
ATOM 1531 C C . GLY B 1 89 ? 5.676 4.25 11.266 1 92.75 89 GLY B C 1
ATOM 1532 O O . GLY B 1 89 ? 4.773 4.457 12.078 1 92.75 89 GLY B O 1
ATOM 1533 N N . LEU B 1 90 ? 5.547 3.959 10.078 1 89 90 LEU B N 1
ATOM 1534 C CA . LEU B 1 90 ? 4.188 3.781 9.578 1 89 90 LEU B CA 1
ATOM 1535 C C . LEU B 1 90 ? 3.92 2.318 9.234 1 89 90 LEU B C 1
ATOM 1537 O O . LEU B 1 90 ? 4.848 1.571 8.914 1 89 90 LEU B O 1
#

Secondary structure (DSSP, 8-state):
-----HHHHHHHHHHHHHHTTT-B-HHHHHHHHT--HHHHHHHHHHHHHTTSEEEEE-TTS-EEEEE-HHHHHHHHHHHHHHHHHHHTT-/-----HHHHHHHHHHHHHHTTT-B-HHHHHHHHT--HHHHHHHHHHHHHTTSEEEEE-TTS-EEEEE-HHHHHHHHHHHHHHHHHHHTT-

Nearest PDB structures (foldseek):
  3eco-assembly1_A  TM=8.698E-01  e=5.729E-04  Staphylococcus aureus subsp. aureus Mu50
  3e6m-assembly4_H  TM=7.923E-01  e=1.619E-03  Ruegeria pomeroyi
  3cjn-assembly1_A-2  TM=7.743E-01  e=2.905E-03  Ruegeria pomeroyi DSS-3
  5k5o-assembly1_D  TM=8.478E-01  e=9.352E-03  Sulfolobus sp. NOB8H2
  5x7z-assembly1_A-2  TM=6.211E-01  e=4.290E-03  Mycobacterium tuberculosis H37Rv

Radius of gyration: 20.77 Å; Cα contacts (8 Å, |Δi|>4): 197; chains: 2; bounding box: 26×72×37 Å